Protein AF-A0A8K0IXC4-F1 (afdb_monomer_lite)

Sequence (149 aa):
MGYPTEVLKQLSSMGRLVVCAGDGAVQGSTNLAYLRYGISIWIEVPLDLVANEILKTDARSTNEQPTLESNSFSEVHAQVLEELSKRYNEMKGGYGTADAIVSLQRVASQLGYEDLNSVTPEDMTVEVLKEIEKLTKVKKMMEAAARPF

Structure (mmCIF, N/CA/C/O backbone):
data_AF-A0A8K0IXC4-F1
#
_entry.id   AF-A0A8K0IXC4-F1
#
loop_
_atom_site.group_PDB
_atom_site.id
_atom_site.type_symbol
_atom_site.label_atom_id
_atom_site.label_alt_id
_atom_site.label_comp_id
_atom_site.label_asym_id
_atom_site.label_entity_id
_atom_site.label_seq_id
_atom_site.pdbx_PDB_ins_code
_atom_site.Cartn_x
_atom_site.Cartn_y
_atom_site.Cartn_z
_atom_site.occupancy
_atom_site.B_iso_or_equiv
_atom_site.auth_seq_id
_atom_site.auth_comp_id
_atom_site.auth_asym_id
_atom_site.auth_atom_id
_atom_site.pdbx_PDB_model_num
ATOM 1 N N . MET A 1 1 ? 17.165 17.355 7.831 1.00 46.28 1 MET A N 1
ATOM 2 C CA . MET A 1 1 ? 16.450 16.805 6.657 1.00 46.28 1 MET A CA 1
ATOM 3 C C . MET A 1 1 ? 17.355 15.756 6.017 1.00 46.28 1 MET A C 1
ATOM 5 O O . MET A 1 1 ? 18.374 16.162 5.483 1.00 46.28 1 MET A O 1
ATOM 9 N N . GLY A 1 2 ? 17.090 14.444 6.140 1.00 52.72 2 GLY A N 1
ATOM 10 C CA . GLY A 1 2 ? 17.954 13.452 5.463 1.00 52.72 2 GLY A CA 1
ATOM 11 C C . GLY A 1 2 ? 17.778 11.961 5.788 1.00 52.72 2 GLY A C 1
ATOM 12 O O . GLY A 1 2 ? 18.107 11.141 4.939 1.00 52.72 2 GLY A O 1
ATOM 13 N N . TYR A 1 3 ? 17.246 11.576 6.954 1.00 60.12 3 TYR A N 1
ATOM 14 C CA . TYR A 1 3 ? 17.282 10.159 7.361 1.00 60.12 3 TYR A CA 1
ATOM 15 C C . TYR A 1 3 ? 16.457 9.209 6.466 1.00 60.12 3 TYR A C 1
ATOM 17 O O . TYR A 1 3 ? 17.021 8.217 6.009 1.00 60.12 3 TYR A O 1
ATOM 25 N N . PRO A 1 4 ? 15.182 9.492 6.124 1.00 72.00 4 PRO A N 1
ATOM 26 C CA . PRO A 1 4 ? 14.394 8.560 5.309 1.00 72.00 4 PRO A CA 1
ATOM 27 C C . PRO A 1 4 ? 14.898 8.443 3.863 1.00 72.00 4 PRO A C 1
ATOM 29 O O . PRO A 1 4 ? 14.891 7.360 3.287 1.00 72.00 4 PRO A O 1
ATOM 32 N N . THR A 1 5 ? 15.369 9.549 3.280 1.00 83.50 5 THR A N 1
ATOM 33 C CA . THR A 1 5 ? 15.834 9.597 1.885 1.00 83.50 5 THR A CA 1
ATOM 34 C C . THR A 1 5 ? 17.131 8.825 1.675 1.00 83.50 5 THR A C 1
ATOM 36 O O . THR A 1 5 ? 17.240 8.096 0.692 1.00 83.50 5 THR A O 1
ATOM 39 N N . GLU A 1 6 ? 18.108 8.945 2.581 1.00 87.06 6 GLU A N 1
ATOM 40 C CA . GLU A 1 6 ? 19.373 8.209 2.436 1.00 87.06 6 GLU A CA 1
ATOM 41 C C . GLU A 1 6 ? 19.169 6.701 2.641 1.00 87.06 6 GLU A C 1
ATOM 43 O O . GLU A 1 6 ? 19.745 5.899 1.908 1.00 87.06 6 GLU A O 1
ATOM 48 N N . VAL A 1 7 ? 18.282 6.307 3.564 1.00 88.25 7 VAL A N 1
ATOM 49 C CA . VAL A 1 7 ? 17.899 4.897 3.737 1.00 88.25 7 VAL A CA 1
ATOM 50 C C . VAL A 1 7 ? 17.207 4.370 2.478 1.00 88.25 7 VAL A C 1
ATOM 52 O O . VAL A 1 7 ? 17.615 3.338 1.954 1.00 88.25 7 VAL A O 1
ATOM 55 N N . LEU A 1 8 ? 16.219 5.085 1.925 1.00 88.38 8 LEU A N 1
ATOM 56 C CA . LEU A 1 8 ? 15.549 4.669 0.684 1.00 88.38 8 LEU A CA 1
ATOM 57 C C . LEU A 1 8 ? 16.514 4.549 -0.496 1.00 88.38 8 LEU A C 1
ATOM 59 O O . LEU A 1 8 ? 16.415 3.600 -1.268 1.00 88.38 8 LEU A O 1
ATOM 63 N N . LYS A 1 9 ? 17.480 5.462 -0.613 1.00 90.56 9 LYS A N 1
ATOM 64 C CA . LYS A 1 9 ? 18.539 5.382 -1.623 1.00 90.56 9 LYS A CA 1
ATOM 65 C C . LYS A 1 9 ? 19.345 4.090 -1.485 1.00 90.56 9 LYS A C 1
ATOM 67 O O . LYS A 1 9 ? 19.529 3.386 -2.476 1.00 90.56 9 LYS A O 1
ATOM 72 N N . GLN A 1 10 ? 19.785 3.744 -0.273 1.00 90.94 10 GLN A N 1
ATOM 73 C CA . GLN A 1 10 ? 20.503 2.490 -0.027 1.00 90.94 10 GLN A CA 1
ATOM 74 C C . GLN A 1 10 ? 19.641 1.274 -0.378 1.00 90.94 10 GLN A C 1
ATOM 76 O O . GLN A 1 10 ? 20.076 0.425 -1.156 1.00 90.94 10 GLN A O 1
ATOM 81 N N . LEU A 1 11 ? 18.401 1.226 0.114 1.00 90.81 11 LEU A N 1
ATOM 82 C CA . LEU A 1 11 ? 17.477 0.121 -0.151 1.00 90.81 11 LEU A CA 1
ATOM 83 C C . LEU A 1 11 ? 17.162 -0.025 -1.648 1.00 90.81 11 LEU A C 1
ATOM 85 O O . LEU A 1 11 ? 17.091 -1.147 -2.138 1.00 90.81 11 LEU A O 1
ATOM 89 N N . SER A 1 12 ? 17.058 1.080 -2.395 1.00 89.69 12 SER A N 1
ATOM 90 C CA . SER A 1 12 ? 16.809 1.058 -3.847 1.00 89.69 12 SER A CA 1
ATOM 91 C C . SER A 1 12 ? 17.944 0.422 -4.659 1.00 89.69 12 SER A C 1
ATOM 93 O O . SER A 1 12 ? 17.718 -0.062 -5.766 1.00 89.69 12 SER A O 1
ATOM 95 N N . SER A 1 13 ? 19.161 0.385 -4.105 1.00 89.94 13 SER A N 1
ATOM 96 C CA . SER A 1 13 ? 20.310 -0.290 -4.720 1.00 89.94 13 SER A CA 1
ATOM 97 C C . SER A 1 13 ? 20.374 -1.792 -4.413 1.00 89.94 13 SER A C 1
ATOM 99 O O . SER A 1 13 ? 21.163 -2.515 -5.022 1.00 89.94 13 SER A O 1
ATOM 101 N N . MET A 1 14 ? 19.549 -2.280 -3.479 1.00 91.38 14 MET A N 1
ATOM 102 C CA . MET A 1 14 ? 19.486 -3.690 -3.105 1.00 91.38 14 MET A CA 1
ATOM 103 C C . MET A 1 14 ? 18.514 -4.448 -4.016 1.00 91.38 14 MET A C 1
ATOM 105 O O . MET A 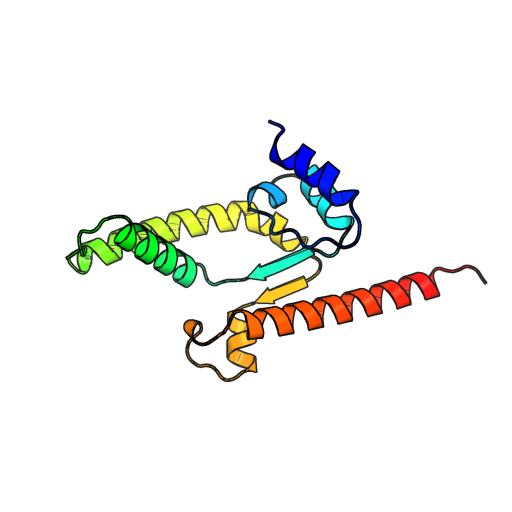1 14 ? 17.434 -3.971 -4.349 1.00 91.38 14 MET A O 1
ATOM 109 N N . GLY A 1 15 ? 18.878 -5.670 -4.407 1.00 87.31 15 GLY A N 1
ATOM 110 C CA . GLY A 1 15 ? 18.002 -6.546 -5.187 1.00 87.31 15 GLY A CA 1
ATOM 111 C C . GLY A 1 15 ? 17.181 -7.491 -4.308 1.00 87.31 15 GLY A C 1
ATOM 112 O O . GLY A 1 15 ? 17.668 -7.956 -3.280 1.00 87.31 15 GLY A O 1
ATOM 113 N N . ARG A 1 16 ? 15.976 -7.858 -4.774 1.00 88.81 16 ARG A N 1
ATOM 114 C CA . ARG A 1 16 ? 15.097 -8.880 -4.158 1.00 88.81 16 ARG A CA 1
ATOM 115 C C . ARG A 1 16 ? 14.757 -8.585 -2.692 1.00 88.81 16 ARG A C 1
ATOM 117 O O . ARG A 1 16 ? 14.950 -9.429 -1.821 1.00 88.81 16 ARG A O 1
ATOM 124 N N . LEU A 1 17 ? 14.242 -7.387 -2.442 1.00 93.88 17 LEU A N 1
ATOM 125 C CA . LEU A 1 17 ? 13.821 -6.934 -1.123 1.00 93.88 17 LEU A CA 1
ATOM 126 C C . LEU A 1 17 ? 12.364 -6.462 -1.161 1.00 93.88 17 LEU A C 1
ATOM 128 O O . LEU A 1 17 ? 11.929 -5.876 -2.150 1.00 93.88 17 LEU A O 1
ATOM 132 N N . VAL A 1 18 ? 11.638 -6.693 -0.067 1.00 93.94 18 VAL A N 1
ATOM 133 C CA . VAL A 1 18 ? 10.332 -6.082 0.206 1.00 93.94 18 VAL A CA 1
ATOM 134 C C . VAL A 1 18 ? 10.525 -5.071 1.329 1.00 93.94 18 VAL A C 1
ATOM 136 O O . VAL A 1 18 ? 11.112 -5.398 2.360 1.00 93.94 18 VAL A O 1
ATOM 139 N N . VAL A 1 19 ? 10.058 -3.841 1.124 1.00 93.38 19 VAL A N 1
ATOM 140 C CA . VAL A 1 19 ? 10.197 -2.742 2.087 1.00 93.38 19 VAL A CA 1
ATOM 141 C C . VAL A 1 19 ? 8.813 -2.196 2.405 1.00 93.38 19 VAL A C 1
ATOM 143 O O . VAL A 1 19 ? 8.091 -1.786 1.500 1.00 93.38 19 VAL A O 1
ATOM 146 N N . CYS A 1 20 ? 8.459 -2.152 3.690 1.00 92.44 20 CYS A N 1
ATOM 147 C CA . CYS A 1 20 ? 7.319 -1.367 4.151 1.00 92.44 20 CYS A CA 1
ATOM 148 C C . CYS A 1 20 ? 7.768 0.091 4.289 1.00 92.44 20 CYS A C 1
ATOM 150 O O . CYS A 1 20 ? 8.621 0.410 5.121 1.00 92.44 20 CYS A O 1
ATOM 152 N N . ALA A 1 21 ? 7.246 0.961 3.430 1.00 90.88 21 ALA A N 1
ATOM 153 C CA . ALA A 1 21 ? 7.579 2.375 3.430 1.00 90.88 21 ALA A CA 1
ATOM 154 C C . ALA A 1 21 ? 6.525 3.155 4.222 1.00 90.88 21 ALA A C 1
ATOM 156 O O . ALA A 1 21 ? 5.336 3.065 3.933 1.00 90.88 21 ALA A O 1
ATOM 157 N N . GLY A 1 22 ? 6.967 3.933 5.211 1.00 88.94 22 GLY A N 1
ATOM 158 C CA . GLY A 1 22 ? 6.085 4.864 5.910 1.00 88.94 22 GLY A CA 1
ATOM 159 C C . GLY A 1 22 ? 5.746 6.088 5.058 1.00 88.94 22 GLY A C 1
ATOM 160 O O . GLY A 1 22 ? 6.411 6.381 4.064 1.00 88.94 22 GLY A O 1
ATOM 161 N N . ASP A 1 23 ? 4.768 6.862 5.512 1.00 88.50 23 ASP A N 1
ATOM 162 C CA . ASP A 1 23 ? 4.235 8.058 4.845 1.00 88.50 23 ASP A CA 1
ATOM 163 C C . ASP A 1 23 ? 5.293 9.079 4.391 1.00 88.50 23 ASP A C 1
ATOM 165 O O . ASP A 1 23 ? 5.184 9.685 3.325 1.00 88.50 23 ASP A O 1
ATOM 169 N N . GLY A 1 24 ? 6.386 9.232 5.145 1.00 86.62 24 GLY A N 1
ATOM 170 C CA . GLY A 1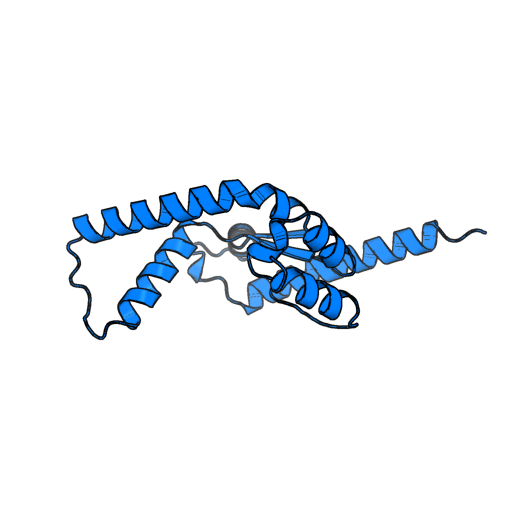 24 ? 7.495 10.118 4.767 1.00 86.62 24 GLY A CA 1
ATOM 171 C C . GLY A 1 24 ? 8.186 9.737 3.446 1.00 86.62 24 GLY A C 1
ATOM 172 O O . GLY A 1 24 ? 8.860 10.568 2.833 1.00 86.62 24 GLY A O 1
ATOM 173 N N . ALA A 1 25 ? 8.013 8.502 2.967 1.00 90.06 25 ALA A N 1
ATOM 174 C CA . ALA A 1 25 ? 8.542 8.055 1.683 1.00 90.06 25 ALA A CA 1
ATOM 175 C C . ALA A 1 25 ? 7.822 8.694 0.487 1.00 90.06 25 ALA A C 1
ATOM 177 O O . ALA A 1 25 ? 8.429 8.824 -0.573 1.00 90.06 25 ALA A O 1
ATOM 178 N N . VAL A 1 26 ? 6.571 9.138 0.638 1.00 91.69 26 VAL A N 1
ATOM 179 C CA . VAL A 1 26 ? 5.778 9.660 -0.488 1.00 91.69 26 VAL A CA 1
ATOM 180 C C . VAL A 1 26 ? 5.734 11.189 -0.578 1.00 91.69 26 VAL A C 1
ATOM 182 O O . VAL A 1 26 ? 5.189 11.737 -1.530 1.00 91.69 26 VAL A O 1
ATOM 185 N N . GLN A 1 27 ? 6.347 11.894 0.376 1.00 87.31 27 GLN A N 1
ATOM 186 C CA . GLN A 1 27 ? 6.282 13.359 0.478 1.00 87.31 27 GLN A CA 1
ATOM 187 C C . GLN A 1 27 ? 7.253 14.114 -0.448 1.00 87.31 27 GLN A C 1
ATOM 189 O O . GLN A 1 27 ? 7.107 15.319 -0.639 1.00 87.31 27 GLN A O 1
ATOM 194 N N . GLY A 1 28 ? 8.265 13.445 -1.011 1.00 88.75 28 GLY A N 1
ATOM 195 C CA . GLY A 1 28 ? 9.337 14.100 -1.767 1.00 88.75 28 GLY A CA 1
ATOM 196 C C . GLY A 1 28 ? 9.621 13.433 -3.106 1.00 88.75 28 GLY A C 1
ATOM 197 O O . GLY A 1 28 ? 9.752 12.213 -3.177 1.00 88.75 28 GLY A O 1
ATOM 198 N N . SER A 1 29 ? 9.805 14.235 -4.157 1.00 90.88 29 SER A N 1
ATOM 199 C CA . SER A 1 29 ? 10.089 13.751 -5.518 1.00 90.88 29 SER A CA 1
ATOM 200 C C . SER A 1 29 ? 11.318 12.840 -5.591 1.00 90.88 29 SER A C 1
ATOM 202 O O . SER A 1 29 ? 11.299 11.850 -6.316 1.00 90.88 29 SER A O 1
ATOM 204 N N . THR A 1 30 ? 12.357 13.119 -4.800 1.00 92.94 30 THR A N 1
ATOM 205 C CA . THR A 1 30 ? 13.547 12.264 -4.692 1.00 92.94 30 THR A CA 1
ATOM 206 C C . THR A 1 30 ? 13.210 10.875 -4.149 1.00 92.94 30 THR A C 1
ATOM 208 O O . THR A 1 30 ? 13.665 9.878 -4.701 1.00 92.94 30 THR A O 1
ATOM 211 N N . ASN A 1 31 ? 12.383 10.784 -3.102 1.00 92.56 31 ASN A N 1
ATOM 212 C CA . ASN A 1 31 ? 11.971 9.495 -2.543 1.00 92.56 31 ASN A CA 1
ATOM 213 C C . ASN A 1 31 ? 11.093 8.730 -3.540 1.00 92.56 31 ASN A C 1
ATOM 215 O O . ASN A 1 31 ? 11.336 7.551 -3.785 1.00 92.56 31 ASN A O 1
ATOM 219 N N . LEU A 1 32 ? 10.144 9.421 -4.183 1.00 93.44 32 LEU A N 1
ATOM 220 C CA . LEU A 1 32 ? 9.309 8.845 -5.240 1.00 93.44 32 LEU A CA 1
ATOM 221 C C . LEU A 1 32 ? 10.155 8.314 -6.408 1.00 93.44 32 LEU A C 1
ATOM 223 O O . LEU A 1 32 ? 9.860 7.254 -6.951 1.00 93.44 32 LEU A O 1
ATOM 227 N N . ALA A 1 33 ? 11.239 9.005 -6.773 1.00 93.50 33 ALA A N 1
ATOM 228 C CA . ALA A 1 33 ? 12.173 8.528 -7.788 1.00 93.50 33 ALA A CA 1
ATOM 229 C C . ALA A 1 33 ? 12.898 7.240 -7.359 1.00 93.50 33 ALA A C 1
ATOM 231 O O . ALA A 1 33 ? 13.076 6.355 -8.192 1.00 93.50 33 ALA A O 1
ATOM 232 N N . TYR A 1 34 ? 13.271 7.097 -6.082 1.00 93.44 34 TYR A N 1
ATOM 233 C CA . TYR A 1 34 ? 13.866 5.854 -5.574 1.00 93.44 34 TYR A CA 1
ATOM 234 C C . TYR A 1 34 ? 12.874 4.688 -5.541 1.00 93.44 34 TYR A C 1
ATOM 236 O O . TYR A 1 34 ? 13.255 3.569 -5.873 1.00 93.44 34 TYR A O 1
ATOM 244 N N . LEU A 1 35 ? 11.600 4.931 -5.215 1.00 92.88 35 LEU A N 1
ATOM 245 C CA . LEU A 1 35 ? 10.572 3.880 -5.222 1.00 92.88 35 LEU A CA 1
ATOM 246 C C . LEU A 1 35 ? 10.387 3.248 -6.615 1.00 92.88 35 LEU A C 1
ATOM 248 O O . LEU A 1 35 ? 10.132 2.049 -6.712 1.00 92.88 35 LEU A O 1
ATOM 252 N N . ARG A 1 36 ? 10.623 4.012 -7.692 1.00 91.19 36 ARG A N 1
ATOM 253 C CA . ARG A 1 36 ? 10.545 3.541 -9.091 1.00 91.19 36 ARG A CA 1
ATOM 254 C C . ARG A 1 36 ? 11.648 2.563 -9.510 1.00 91.19 36 ARG A C 1
ATOM 256 O O . ARG A 1 36 ? 11.583 2.020 -10.610 1.00 91.19 36 ARG A O 1
ATOM 263 N N . TYR A 1 37 ? 12.671 2.338 -8.682 1.00 91.94 37 TYR A N 1
ATOM 264 C CA . TYR A 1 37 ? 13.666 1.287 -8.945 1.00 91.94 37 TYR A CA 1
ATOM 265 C C . TYR A 1 37 ? 13.083 -0.120 -8.743 1.00 91.94 37 TYR A C 1
ATOM 267 O O . TYR A 1 37 ? 13.620 -1.093 -9.275 1.00 91.94 37 TYR A O 1
ATOM 275 N N . GLY A 1 38 ? 11.985 -0.229 -7.989 1.00 92.62 38 GLY A N 1
ATOM 276 C CA . GLY A 1 38 ? 11.248 -1.464 -7.758 1.00 92.62 38 GLY A CA 1
ATOM 277 C C . GLY A 1 38 ? 9.828 -1.416 -8.314 1.00 92.62 38 GLY A C 1
ATOM 278 O O . GLY A 1 38 ? 9.528 -0.665 -9.237 1.00 92.62 38 GLY A O 1
ATOM 279 N N . ILE A 1 39 ? 8.971 -2.258 -7.738 1.00 95.31 39 ILE A N 1
ATOM 280 C CA . ILE A 1 39 ? 7.518 -2.188 -7.894 1.00 95.31 39 ILE A CA 1
ATOM 281 C C . ILE A 1 39 ? 6.968 -1.616 -6.592 1.00 95.31 39 ILE A C 1
ATOM 283 O O . ILE A 1 39 ? 7.260 -2.130 -5.512 1.00 95.31 39 ILE A O 1
ATOM 287 N N . SER A 1 40 ? 6.173 -0.565 -6.704 1.00 96.25 40 SER A N 1
ATOM 288 C CA . SER A 1 40 ? 5.520 0.112 -5.594 1.00 96.25 40 SER A CA 1
ATOM 289 C C . SER A 1 40 ? 4.035 -0.240 -5.567 1.00 96.25 40 SER A C 1
ATOM 291 O O . SER A 1 40 ? 3.335 -0.131 -6.571 1.00 96.25 40 SER A O 1
ATOM 293 N N . ILE A 1 41 ? 3.553 -0.689 -4.409 1.00 97.62 41 ILE A N 1
ATOM 294 C CA . ILE A 1 41 ? 2.154 -1.066 -4.202 1.00 97.62 41 ILE A CA 1
ATOM 295 C C . ILE A 1 41 ? 1.592 -0.194 -3.089 1.00 97.62 41 ILE A C 1
ATOM 297 O O . ILE A 1 41 ? 2.144 -0.155 -1.989 1.00 97.62 41 ILE A O 1
ATOM 301 N N . TRP A 1 42 ? 0.490 0.492 -3.365 1.00 97.25 42 TRP A N 1
ATOM 302 C CA . TRP A 1 42 ? -0.254 1.222 -2.350 1.00 97.25 42 TRP A CA 1
ATOM 303 C C . TRP A 1 42 ? -1.346 0.324 -1.765 1.00 97.25 42 TRP A C 1
ATOM 305 O O . TRP A 1 42 ? -2.244 -0.122 -2.478 1.00 97.25 42 TRP A O 1
ATOM 315 N N . ILE A 1 43 ? -1.264 0.060 -0.460 1.00 97.06 43 ILE A N 1
ATOM 316 C CA . ILE A 1 43 ? -2.325 -0.612 0.294 1.00 97.06 43 ILE A CA 1
ATOM 317 C C . ILE A 1 43 ? -3.336 0.441 0.751 1.00 97.06 43 ILE A C 1
ATOM 319 O O . ILE A 1 43 ? -3.048 1.254 1.629 1.00 97.06 43 ILE A O 1
ATOM 323 N N . GLU A 1 44 ? -4.507 0.450 0.126 1.00 96.06 44 GLU A N 1
ATOM 324 C CA . GLU A 1 44 ? -5.582 1.384 0.446 1.00 96.06 44 GLU A CA 1
ATOM 325 C C . GLU A 1 44 ? -6.500 0.778 1.515 1.00 96.06 44 GLU A C 1
ATOM 327 O O . GLU A 1 44 ? -7.139 -0.258 1.308 1.00 96.06 44 GLU A O 1
ATOM 332 N N . VAL A 1 45 ? -6.566 1.450 2.664 1.00 95.19 45 VAL A N 1
ATOM 333 C CA . VAL A 1 45 ? -7.389 1.071 3.817 1.00 95.19 45 VAL A CA 1
ATOM 334 C C . VAL A 1 45 ? -8.300 2.250 4.175 1.00 95.19 45 VAL A C 1
ATOM 336 O O . VAL A 1 45 ? -7.813 3.383 4.228 1.00 95.19 45 VAL A O 1
ATOM 339 N N . PRO A 1 46 ? -9.604 2.030 4.430 1.00 95.25 46 PRO A N 1
ATOM 340 C CA . PRO A 1 46 ? -10.505 3.096 4.861 1.00 95.25 46 PRO A CA 1
ATOM 341 C C . PRO A 1 46 ? -10.025 3.777 6.150 1.00 95.25 46 PRO A C 1
ATOM 343 O O . PRO A 1 46 ? -9.696 3.105 7.126 1.00 95.25 46 PRO A O 1
ATOM 346 N N . LEU A 1 47 ? -10.026 5.115 6.168 1.00 94.81 47 LEU A N 1
ATOM 347 C CA . LEU A 1 47 ? -9.502 5.905 7.293 1.00 94.81 47 LEU A CA 1
ATOM 348 C C . LEU A 1 47 ? -10.239 5.646 8.612 1.00 94.81 47 LEU A C 1
ATOM 350 O O . LEU A 1 47 ? -9.615 5.687 9.665 1.00 94.81 47 LEU A O 1
ATOM 354 N N . ASP A 1 48 ? -11.534 5.340 8.553 1.00 92.94 48 ASP A N 1
ATOM 355 C CA . ASP A 1 48 ? -12.345 4.985 9.723 1.00 92.94 48 ASP A CA 1
ATOM 356 C C . ASP A 1 48 ? -11.828 3.712 10.417 1.00 92.94 48 ASP A C 1
ATOM 358 O O . ASP A 1 48 ? -11.707 3.649 11.638 1.00 92.94 48 ASP A O 1
ATOM 362 N N . LEU A 1 49 ? -11.405 2.713 9.634 1.00 93.00 49 LEU A N 1
ATOM 363 C CA . LEU A 1 49 ? -10.818 1.484 10.168 1.00 93.00 49 LEU A CA 1
ATOM 364 C C . LEU A 1 49 ? -9.466 1.770 10.837 1.00 93.00 49 LEU A C 1
ATOM 366 O O . LEU A 1 49 ? -9.189 1.252 11.917 1.00 93.00 49 LEU A O 1
ATOM 370 N N . VAL A 1 50 ? -8.656 2.646 10.234 1.00 93.00 50 VAL A N 1
ATOM 371 C CA . VAL A 1 50 ? -7.374 3.088 10.807 1.00 93.00 50 VAL A CA 1
ATOM 372 C C . VAL A 1 50 ? -7.589 3.860 12.113 1.00 93.00 50 VAL A C 1
ATOM 374 O O . VAL A 1 50 ? -6.902 3.587 13.094 1.00 93.00 50 VAL A O 1
ATOM 377 N N . ALA A 1 51 ? -8.556 4.783 12.153 1.00 92.44 51 ALA A N 1
ATOM 378 C CA . ALA A 1 51 ? -8.902 5.544 13.352 1.00 92.44 51 ALA A CA 1
ATOM 379 C C . ALA A 1 51 ? -9.318 4.613 14.500 1.00 92.44 51 ALA A C 1
ATOM 381 O O . ALA A 1 51 ? -8.786 4.709 15.606 1.00 92.44 51 ALA A O 1
ATOM 382 N N . ASN A 1 52 ? -10.199 3.654 14.213 1.00 90.62 52 ASN A N 1
ATOM 383 C CA . ASN A 1 52 ? -10.627 2.646 15.177 1.00 90.62 52 ASN A CA 1
ATOM 384 C C . ASN A 1 52 ? -9.458 1.808 15.721 1.00 90.62 52 ASN A C 1
ATOM 386 O O . ASN A 1 52 ? -9.433 1.495 16.912 1.00 90.62 52 ASN A O 1
ATOM 390 N N . GLU A 1 53 ? -8.481 1.447 14.885 1.00 89.06 53 GLU A N 1
ATOM 391 C CA . GLU A 1 53 ? -7.323 0.659 15.324 1.00 89.06 53 GLU A CA 1
ATOM 392 C C . GLU A 1 53 ? -6.348 1.462 16.198 1.00 89.06 53 GLU A C 1
ATOM 394 O O . GLU A 1 53 ? -5.835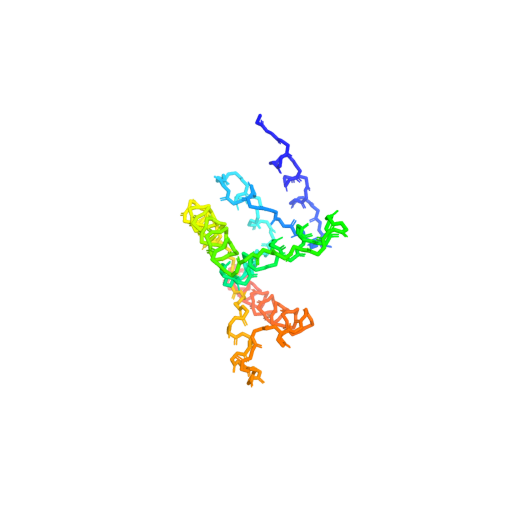 0.929 17.187 1.00 89.06 53 GLU A O 1
ATOM 399 N N . ILE A 1 54 ? -6.138 2.749 15.895 1.00 88.50 54 ILE A N 1
ATOM 400 C CA . ILE A 1 54 ? -5.342 3.655 16.741 1.00 88.50 54 ILE A CA 1
ATOM 401 C C . ILE A 1 54 ? -5.951 3.712 18.147 1.00 88.50 54 ILE A C 1
ATOM 403 O O . ILE A 1 54 ? -5.271 3.409 19.126 1.00 88.50 54 ILE A O 1
ATOM 407 N N . LEU A 1 55 ? -7.260 3.967 18.244 1.00 88.19 55 LEU A N 1
ATOM 408 C CA . LEU A 1 55 ? -7.956 4.048 19.532 1.00 88.19 55 LEU A CA 1
ATOM 409 C C . LEU A 1 55 ? -7.922 2.728 20.313 1.00 88.19 55 LEU A C 1
ATOM 411 O O . LEU A 1 55 ? -7.730 2.729 21.530 1.00 88.19 55 LEU A O 1
ATOM 415 N N . LYS A 1 56 ? -8.081 1.584 19.631 1.00 84.06 56 LYS A N 1
ATOM 416 C CA . LYS A 1 56 ? -7.956 0.256 20.258 1.00 84.06 56 LYS A CA 1
ATOM 417 C C . LYS A 1 56 ? -6.550 0.008 20.802 1.00 84.06 56 LYS A C 1
ATOM 419 O O . LYS A 1 56 ? -6.408 -0.642 21.837 1.00 84.06 56 LYS A O 1
ATOM 424 N N . THR A 1 57 ? -5.523 0.475 20.100 1.00 79.31 57 THR A N 1
ATOM 425 C CA . THR A 1 57 ? -4.122 0.291 20.496 1.00 79.31 57 THR A CA 1
ATOM 426 C C . THR A 1 57 ? -3.778 1.155 21.703 1.00 79.31 57 THR A C 1
ATOM 428 O O . THR A 1 57 ? -3.215 0.645 22.673 1.00 79.31 57 THR A O 1
ATOM 431 N N . ASP A 1 58 ? -4.198 2.418 21.693 1.00 71.94 58 ASP A N 1
ATOM 432 C CA . ASP A 1 58 ? -3.978 3.339 22.807 1.00 71.94 58 ASP A CA 1
ATOM 433 C C . ASP A 1 58 ? -4.676 2.839 24.081 1.00 71.94 58 ASP A C 1
ATOM 435 O O . ASP A 1 58 ? -4.049 2.759 25.139 1.00 71.94 58 ASP A O 1
ATOM 439 N N . ALA A 1 59 ? -5.915 2.349 23.964 1.00 63.94 59 ALA A N 1
ATOM 440 C CA . ALA A 1 59 ? -6.663 1.768 25.081 1.00 63.94 59 ALA A CA 1
ATOM 441 C C . ALA A 1 59 ? -6.030 0.497 25.678 1.00 63.94 59 ALA A C 1
ATOM 443 O O . ALA A 1 59 ? -6.286 0.179 26.834 1.00 63.94 59 ALA A O 1
ATOM 444 N N . ARG A 1 60 ? -5.218 -0.253 24.916 1.00 58.38 60 ARG A N 1
ATOM 445 C CA . ARG A 1 60 ? -4.466 -1.422 25.423 1.00 58.38 60 ARG A CA 1
ATOM 446 C C . ARG A 1 60 ? -3.172 -1.033 26.137 1.00 58.38 60 ARG A C 1
ATOM 448 O O . ARG A 1 60 ? -2.661 -1.822 26.926 1.00 58.38 60 ARG A O 1
ATOM 455 N N . SER A 1 61 ? -2.613 0.137 25.827 1.00 58.66 61 SER A N 1
ATOM 456 C CA . SER A 1 61 ? -1.362 0.622 26.426 1.00 58.66 61 SER A CA 1
ATOM 457 C C . SER A 1 61 ? -1.571 1.173 27.842 1.00 58.66 61 SER A C 1
ATOM 459 O O . SER A 1 61 ? -0.675 1.116 28.687 1.00 58.66 61 SER A O 1
ATOM 461 N N . THR A 1 62 ? -2.790 1.619 28.131 1.00 56.31 62 THR A N 1
ATOM 462 C CA . THR A 1 62 ? -3.293 1.907 29.468 1.00 56.31 62 THR A CA 1
ATOM 463 C C . THR A 1 62 ? -4.002 0.660 30.003 1.00 56.31 62 THR A C 1
ATOM 465 O O . THR A 1 62 ? -5.029 0.271 29.470 1.00 56.31 62 THR A O 1
ATOM 468 N N . ASN A 1 63 ? -3.533 0.034 31.090 1.00 51.12 63 ASN A N 1
ATOM 469 C CA . ASN A 1 63 ? -4.264 -1.052 31.789 1.00 51.12 63 ASN A CA 1
ATOM 470 C C . ASN A 1 63 ? -5.617 -0.602 32.399 1.00 51.12 63 ASN A C 1
ATOM 472 O O . ASN A 1 63 ? -6.215 -1.307 33.212 1.00 51.12 63 ASN A O 1
ATOM 476 N N . GLU A 1 64 ? -6.094 0.582 32.036 1.00 48.81 64 GLU A N 1
ATOM 477 C CA . GLU A 1 64 ? -7.375 1.143 32.411 1.00 48.81 64 GLU A CA 1
ATOM 478 C C . GLU A 1 64 ? -8.338 0.848 31.262 1.00 48.81 64 GLU A C 1
ATOM 480 O O . GLU A 1 64 ? -8.188 1.388 30.169 1.00 48.81 64 GLU A O 1
ATOM 485 N N . GLN A 1 65 ? -9.321 -0.033 31.486 1.00 46.91 65 GLN A N 1
ATOM 486 C CA . GLN A 1 65 ? -10.474 -0.113 30.589 1.00 46.91 65 GLN A CA 1
ATOM 487 C C . GLN A 1 65 ? -11.071 1.294 30.505 1.00 46.91 65 GLN A C 1
ATOM 489 O O . GLN A 1 65 ? -11.570 1.773 31.529 1.00 46.91 65 GLN A O 1
ATOM 494 N N . PRO A 1 66 ? -11.059 1.967 29.342 1.00 50.06 66 PRO A N 1
ATOM 495 C CA . PRO A 1 66 ? -11.673 3.268 29.255 1.00 50.06 66 PRO A CA 1
ATOM 496 C C . PRO A 1 66 ? -13.175 3.015 29.295 1.00 50.06 66 PRO A C 1
ATOM 498 O O . PRO A 1 66 ? -13.790 2.639 28.298 1.00 50.06 66 PRO A O 1
ATOM 501 N N . THR A 1 67 ? -13.796 3.234 30.448 1.00 53.41 67 THR A N 1
ATOM 502 C CA . THR A 1 67 ? -15.213 3.591 30.502 1.00 53.41 67 THR A CA 1
ATOM 503 C C . THR A 1 67 ? -15.337 5.018 29.965 1.00 53.41 67 THR A C 1
ATOM 505 O O . THR A 1 67 ? -15.699 5.938 30.693 1.00 53.41 67 THR A O 1
ATOM 508 N N . LEU A 1 68 ? -14.930 5.235 28.711 1.00 56.09 68 LEU A N 1
ATOM 509 C CA . LEU A 1 68 ? -15.210 6.471 28.003 1.00 56.09 68 LEU A CA 1
ATOM 510 C C . LEU A 1 68 ? -16.714 6.464 27.775 1.00 56.09 68 LEU A C 1
ATOM 512 O O . LEU A 1 68 ? -17.242 5.560 27.123 1.00 56.09 68 LEU A O 1
ATOM 516 N N . GLU A 1 69 ? -17.416 7.437 28.351 1.00 60.47 69 GLU A N 1
ATOM 517 C CA . GLU A 1 69 ? -18.815 7.646 28.003 1.00 60.47 69 GLU A CA 1
ATOM 518 C C . GLU A 1 69 ? -18.930 7.759 26.478 1.00 60.47 69 GLU A C 1
ATOM 520 O O . GLU A 1 69 ? -18.073 8.356 25.821 1.00 60.47 69 GLU A O 1
ATOM 525 N N . SER A 1 70 ? -19.977 7.172 25.902 1.00 59.56 70 SER A N 1
ATOM 526 C CA . SER A 1 70 ? -20.176 7.058 24.451 1.00 59.56 70 SER A CA 1
ATOM 527 C C . SER A 1 70 ? -20.044 8.394 23.706 1.00 59.56 70 SER A C 1
ATOM 529 O O . SER A 1 70 ? -19.570 8.421 22.570 1.00 59.56 70 SER A O 1
ATOM 531 N N . ASN A 1 71 ? -20.386 9.505 24.365 1.00 61.50 71 ASN A N 1
ATOM 532 C CA . AS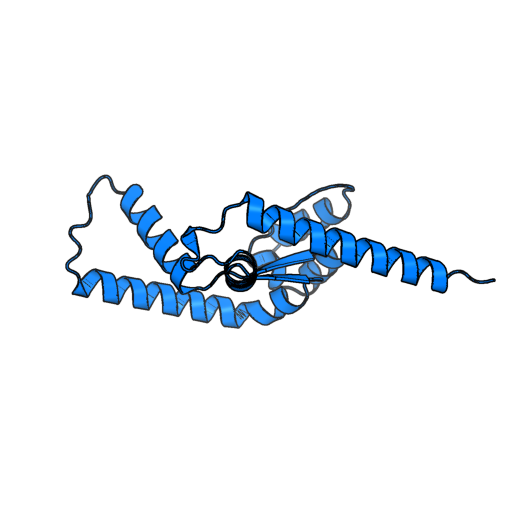N A 1 71 ? -20.222 10.857 23.831 1.00 61.50 71 ASN A CA 1
ATOM 533 C C . ASN A 1 71 ? -18.744 11.271 23.694 1.00 61.50 71 ASN A C 1
ATOM 535 O O . ASN A 1 71 ? -18.376 11.883 22.698 1.00 61.50 71 ASN A O 1
ATOM 539 N N . SER A 1 72 ? -17.889 10.891 24.648 1.00 71.81 72 SER A N 1
ATOM 540 C CA . SER A 1 72 ? -16.454 11.203 24.630 1.00 71.81 72 SER A CA 1
ATOM 541 C C . SER A 1 72 ? -15.698 10.349 23.610 1.00 71.81 72 SER A C 1
ATOM 543 O O . SER A 1 72 ? -14.849 10.867 22.890 1.00 71.81 72 SER A O 1
ATOM 545 N N . PHE A 1 73 ? -16.049 9.065 23.469 1.00 75.81 73 PHE A N 1
ATOM 546 C CA . PHE A 1 73 ? -15.448 8.207 22.441 1.00 75.81 73 PHE A CA 1
ATOM 547 C C . PHE A 1 73 ? -15.745 8.718 21.023 1.00 75.81 73 PHE A C 1
ATOM 549 O O . PHE A 1 73 ? -14.850 8.763 20.181 1.00 75.81 73 PHE A O 1
ATOM 556 N N . SER A 1 74 ? -16.985 9.152 20.769 1.00 81.06 74 SER A N 1
ATOM 557 C CA . SER A 1 74 ? -17.375 9.709 19.470 1.00 81.06 74 SER A CA 1
ATOM 558 C C . SER A 1 74 ? -16.609 10.990 19.123 1.00 81.06 74 SER A C 1
ATOM 560 O O . SER A 1 74 ? -16.267 11.190 17.959 1.00 81.06 74 SER A O 1
ATOM 562 N N . GLU A 1 75 ? -16.349 11.857 20.103 1.00 85.44 75 GLU A N 1
ATOM 563 C CA . GLU A 1 75 ? -15.613 13.112 19.902 1.00 85.44 75 GLU A CA 1
ATOM 564 C C . GLU A 1 75 ? -14.126 12.854 19.613 1.00 85.44 75 GLU A C 1
ATOM 566 O O . GLU A 1 75 ? -13.584 13.380 18.641 1.00 85.44 75 GLU A O 1
ATOM 571 N N . VAL A 1 76 ? -13.492 11.960 20.381 1.00 87.75 76 VAL A N 1
ATOM 572 C CA . VAL A 1 76 ? -12.091 11.559 20.164 1.00 87.75 76 VAL A CA 1
ATOM 573 C C . VAL A 1 76 ? -11.921 10.865 18.809 1.00 87.75 76 VAL A C 1
ATOM 575 O O . VAL A 1 76 ? -10.984 11.169 18.071 1.00 87.75 76 VAL A O 1
ATOM 578 N N . HIS A 1 77 ? -12.844 9.975 18.432 1.00 90.44 77 HIS A N 1
ATOM 579 C CA . HIS A 1 77 ? -12.817 9.326 17.121 1.00 90.44 77 HIS A CA 1
ATOM 580 C C . HIS A 1 77 ? -12.930 10.337 15.973 1.00 90.44 77 HIS A C 1
ATOM 582 O O . HIS A 1 77 ? -12.170 10.257 15.008 1.00 90.44 77 HIS A O 1
ATOM 588 N N . ALA A 1 78 ? -13.838 11.314 16.081 1.00 91.31 78 ALA A N 1
ATOM 589 C CA . ALA A 1 78 ? -13.979 12.365 15.077 1.00 91.31 78 ALA A CA 1
ATOM 590 C C . ALA A 1 78 ? -12.691 13.192 14.926 1.00 91.31 78 ALA A C 1
ATOM 592 O O . ALA A 1 78 ? -12.268 13.451 13.799 1.00 91.31 78 ALA A O 1
ATOM 593 N N . GLN A 1 79 ? -12.032 13.536 16.038 1.00 92.19 79 GLN A N 1
ATOM 594 C CA . GLN A 1 79 ? -10.762 14.263 16.025 1.00 92.19 79 GLN A CA 1
ATOM 595 C C . GLN A 1 79 ? -9.644 13.462 15.336 1.00 92.19 79 GLN A C 1
ATOM 597 O O . GLN A 1 79 ? -8.960 13.984 14.455 1.00 92.19 79 GLN A O 1
ATOM 602 N N . VAL A 1 80 ? -9.489 12.176 15.676 1.00 93.94 80 VAL A N 1
ATOM 603 C CA . VAL A 1 80 ? -8.498 11.294 15.031 1.00 93.94 80 VAL A CA 1
ATOM 604 C C . VAL A 1 80 ? -8.777 11.166 13.533 1.00 93.94 80 VAL A C 1
ATOM 606 O O . VAL A 1 80 ? -7.858 11.253 12.716 1.00 93.94 80 VAL A O 1
ATOM 609 N N . LEU A 1 81 ? -10.044 10.999 13.149 1.00 94.94 81 LEU A N 1
ATOM 610 C CA . LEU A 1 81 ? -10.433 10.888 11.748 1.00 94.94 81 LEU A CA 1
ATOM 611 C C . LEU A 1 81 ? -10.167 12.185 10.968 1.00 94.94 81 LEU A C 1
ATOM 613 O O . LEU A 1 81 ? -9.735 12.117 9.815 1.00 94.94 81 LEU A O 1
ATOM 617 N N . GLU A 1 82 ? -10.385 13.355 11.572 1.00 95.69 82 GLU A N 1
ATOM 618 C CA . GLU A 1 82 ? -10.064 14.653 10.968 1.00 95.69 82 GLU A CA 1
ATOM 619 C C . GLU A 1 82 ? -8.555 14.791 10.717 1.00 95.69 82 GLU A C 1
ATOM 621 O O . GLU A 1 82 ? -8.134 15.128 9.605 1.00 95.69 82 GLU A O 1
ATOM 626 N N . GLU A 1 83 ? -7.726 14.453 11.708 1.00 95.12 83 GLU A N 1
ATOM 627 C CA . GLU A 1 83 ? -6.267 14.484 11.580 1.00 95.12 83 GLU A CA 1
ATOM 628 C C . GLU A 1 83 ? -5.755 13.513 10.507 1.00 95.12 83 GLU A C 1
ATOM 630 O O . GLU A 1 83 ? -4.918 13.885 9.673 1.00 95.12 83 GLU A O 1
ATOM 635 N N . LEU A 1 84 ? -6.281 12.282 10.483 1.00 95.31 84 LEU A N 1
ATOM 636 C CA . LEU A 1 84 ? -5.975 11.293 9.449 1.00 95.31 84 LEU A CA 1
ATOM 637 C C . LEU A 1 84 ? -6.406 11.779 8.067 1.00 95.31 84 LEU A C 1
ATOM 639 O O . LEU A 1 84 ? -5.640 11.664 7.114 1.00 95.31 84 LEU A O 1
ATOM 643 N N . SER A 1 85 ? -7.598 12.365 7.952 1.00 95.94 85 SER A N 1
ATOM 644 C CA . SER A 1 85 ? -8.124 12.890 6.689 1.00 95.94 85 SER A CA 1
ATOM 645 C C . SER A 1 85 ? -7.273 14.034 6.156 1.00 95.94 85 SER A C 1
ATOM 647 O O . SER A 1 85 ? -6.990 14.093 4.956 1.00 95.94 85 SER A O 1
ATOM 649 N N . LYS A 1 86 ? -6.822 14.934 7.033 1.00 96.31 86 LYS A N 1
ATOM 650 C CA . LYS A 1 86 ? -5.899 16.009 6.668 1.00 96.31 86 LYS A CA 1
ATOM 651 C C . LYS A 1 86 ? -4.585 15.438 6.136 1.00 96.31 86 LYS A C 1
ATOM 653 O O . LYS A 1 86 ? -4.199 15.747 5.009 1.00 96.31 86 LYS A O 1
ATOM 658 N N . ARG A 1 87 ? -3.950 14.545 6.901 1.00 93.94 87 ARG A N 1
ATOM 659 C CA . ARG A 1 87 ? -2.685 13.894 6.532 1.00 93.94 87 ARG A CA 1
ATOM 660 C C . ARG A 1 87 ? -2.806 13.110 5.219 1.00 93.94 87 ARG A C 1
ATOM 662 O O . ARG A 1 87 ? -1.965 13.246 4.332 1.00 93.94 87 ARG A O 1
ATOM 669 N N . TYR A 1 88 ? -3.879 12.341 5.059 1.00 94.25 88 TYR A N 1
ATOM 670 C CA . TYR A 1 88 ? -4.181 11.613 3.830 1.00 94.25 88 TYR A CA 1
ATOM 671 C C . TYR A 1 88 ? -4.280 12.557 2.629 1.00 94.25 88 TYR A C 1
ATOM 673 O O . TYR A 1 88 ? -3.656 12.318 1.598 1.00 94.25 88 TYR A O 1
ATOM 681 N N . ASN A 1 89 ? -5.018 13.663 2.755 1.00 94.81 89 ASN A N 1
ATOM 682 C CA . ASN A 1 89 ? -5.183 14.615 1.660 1.00 94.81 89 ASN A CA 1
ATOM 683 C C . ASN A 1 89 ? -3.881 15.316 1.260 1.00 94.81 89 ASN A C 1
ATOM 685 O O . ASN A 1 89 ? -3.697 15.595 0.075 1.00 94.81 89 ASN A O 1
ATOM 689 N N . GLU A 1 90 ? -2.984 15.564 2.214 1.00 93.81 90 GLU A N 1
ATOM 690 C CA . GLU A 1 90 ? -1.653 16.119 1.953 1.00 93.81 90 GLU A CA 1
ATOM 691 C C . GLU A 1 90 ? -0.764 15.136 1.167 1.00 93.81 90 GLU A C 1
ATOM 693 O O . GLU A 1 90 ? 0.017 15.559 0.316 1.00 93.81 90 GLU A O 1
ATOM 698 N N . MET A 1 91 ? -0.897 13.825 1.406 1.00 92.44 91 MET A N 1
ATOM 699 C CA . MET A 1 91 ? 0.033 12.811 0.880 1.00 92.44 91 MET A CA 1
ATOM 700 C C . MET A 1 91 ? -0.522 11.930 -0.241 1.00 92.44 91 MET A C 1
ATOM 702 O O . MET A 1 91 ? 0.258 11.277 -0.938 1.00 92.44 91 MET A O 1
ATOM 706 N N . LYS A 1 92 ? -1.838 11.943 -0.493 1.00 93.88 92 LYS A N 1
ATOM 707 C CA . LYS A 1 92 ? -2.490 11.099 -1.512 1.00 93.88 92 LYS A CA 1
ATOM 708 C C . LYS A 1 92 ? -1.899 11.232 -2.910 1.00 93.88 92 LYS A C 1
ATOM 710 O O . LYS A 1 92 ? -1.874 10.259 -3.655 1.00 93.88 92 LYS A O 1
ATOM 715 N N . GLY A 1 93 ? -1.376 12.412 -3.251 1.00 94.62 93 GLY A N 1
ATOM 716 C CA . GLY A 1 93 ? -0.687 12.626 -4.523 1.00 94.62 93 GLY A CA 1
ATOM 717 C C . GLY A 1 93 ? 0.560 11.750 -4.675 1.00 94.62 93 GLY A C 1
ATOM 718 O O . GLY A 1 93 ? 0.822 11.250 -5.763 1.00 94.62 93 GLY A O 1
ATOM 719 N N . GLY A 1 94 ? 1.297 11.521 -3.585 1.00 94.69 94 GLY A N 1
ATOM 720 C CA . GLY A 1 94 ? 2.473 10.657 -3.570 1.00 94.69 94 GLY A CA 1
ATOM 721 C C . GLY A 1 94 ? 2.113 9.170 -3.614 1.00 94.69 94 GLY A C 1
ATOM 722 O O . GLY A 1 94 ? 2.699 8.437 -4.412 1.00 94.69 94 GLY A O 1
ATOM 723 N N . TYR A 1 95 ? 1.103 8.734 -2.846 1.00 95.19 95 TYR A N 1
ATOM 724 C CA . TYR A 1 95 ? 0.584 7.358 -2.936 1.00 95.19 95 TYR A CA 1
ATOM 725 C C . TYR A 1 95 ? 0.083 7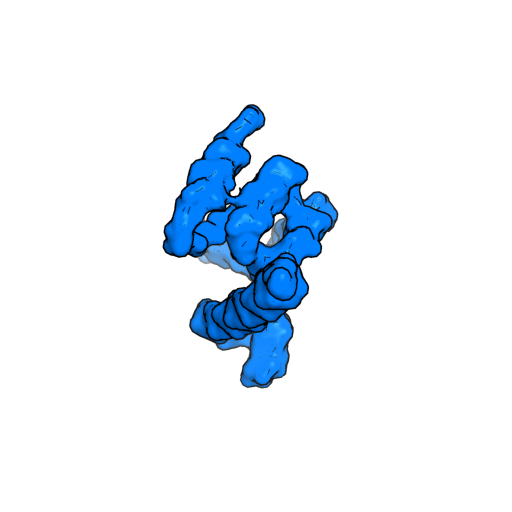.030 -4.347 1.00 95.19 95 TYR A C 1
ATOM 727 O O . TYR A 1 95 ? 0.343 5.947 -4.862 1.00 95.19 95 TYR A O 1
ATOM 735 N N . GLY A 1 96 ? -0.560 7.997 -5.010 1.00 95.44 96 GLY A N 1
ATOM 736 C CA . GLY A 1 96 ? -1.056 7.867 -6.381 1.00 95.44 96 GLY A CA 1
ATOM 737 C C . GLY A 1 96 ? 0.023 7.664 -7.449 1.00 95.44 96 GLY A C 1
ATOM 738 O O . GLY A 1 96 ? -0.314 7.436 -8.606 1.00 95.44 96 GLY A O 1
ATOM 739 N N . THR A 1 97 ? 1.309 7.741 -7.092 1.00 95.12 97 THR A N 1
ATOM 740 C CA . THR A 1 97 ? 2.414 7.391 -7.998 1.00 95.12 97 THR A CA 1
ATOM 741 C C . THR A 1 97 ? 2.803 5.914 -7.960 1.00 95.12 97 THR A C 1
ATOM 743 O O . THR A 1 97 ? 3.685 5.521 -8.724 1.00 95.12 97 THR A O 1
ATOM 746 N N . ALA A 1 98 ? 2.174 5.118 -7.086 1.00 96.62 98 ALA A N 1
ATOM 747 C CA . ALA A 1 98 ? 2.407 3.684 -7.001 1.00 96.62 98 ALA A CA 1
ATOM 748 C C . ALA A 1 98 ? 2.021 2.964 -8.304 1.00 96.62 98 ALA A C 1
ATOM 750 O O . ALA A 1 98 ? 1.093 3.373 -9.003 1.00 96.62 98 ALA A O 1
ATOM 751 N N . ASP A 1 99 ? 2.703 1.861 -8.611 1.00 96.88 99 ASP A N 1
ATOM 752 C CA . ASP A 1 99 ? 2.459 1.075 -9.828 1.00 96.88 99 ASP A CA 1
ATOM 753 C C . ASP A 1 99 ? 1.108 0.346 -9.791 1.00 96.88 99 ASP A C 1
ATOM 755 O O . ASP A 1 99 ? 0.490 0.111 -10.832 1.00 96.88 99 ASP A O 1
ATOM 759 N N . ALA A 1 100 ? 0.640 -0.015 -8.593 1.00 97.56 100 ALA A N 1
ATOM 760 C CA . ALA A 1 100 ? -0.692 -0.564 -8.374 1.00 97.56 100 ALA A CA 1
ATOM 761 C C . ALA A 1 100 ? -1.259 -0.182 -7.001 1.00 97.56 100 ALA A C 1
ATOM 763 O O . ALA A 1 100 ? -0.530 0.146 -6.062 1.00 97.56 100 ALA A O 1
ATOM 764 N N . ILE A 1 101 ? -2.584 -0.276 -6.898 1.00 97.81 101 ILE A N 1
ATOM 765 C CA . ILE A 1 101 ? -3.350 -0.054 -5.672 1.00 97.81 101 ILE A CA 1
ATOM 766 C C . ILE A 1 101 ? -4.062 -1.358 -5.319 1.00 97.81 101 ILE A C 1
ATOM 768 O O . ILE A 1 101 ? -4.778 -1.923 -6.151 1.00 97.81 101 ILE A O 1
ATOM 772 N N . VAL A 1 102 ? -3.887 -1.813 -4.081 1.00 98.12 102 VAL A N 1
ATOM 773 C CA . VAL A 1 102 ? -4.619 -2.941 -3.502 1.00 98.12 102 VAL A CA 1
ATOM 774 C C . VAL A 1 102 ? -5.511 -2.401 -2.396 1.00 98.12 102 VAL A C 1
ATOM 776 O O . VAL A 1 102 ? -5.033 -1.955 -1.357 1.00 98.12 102 VAL A O 1
ATOM 779 N N . SER A 1 103 ? -6.815 -2.422 -2.649 1.00 97.69 103 SER A N 1
ATOM 780 C CA . SER A 1 103 ? -7.823 -1.854 -1.757 1.00 97.69 103 SER A CA 1
ATOM 781 C C . SER A 1 103 ? -8.445 -2.934 -0.886 1.00 97.69 103 SER A C 1
ATOM 783 O O . SER A 1 103 ? -8.980 -3.915 -1.411 1.00 97.69 103 SER A O 1
ATOM 785 N N . LEU A 1 104 ? -8.428 -2.729 0.432 1.00 97.75 104 LEU A N 1
ATOM 786 C CA . LEU A 1 104 ? -9.045 -3.635 1.403 1.00 97.75 104 LEU A CA 1
ATOM 787 C C . LEU A 1 104 ? -10.529 -3.870 1.083 1.00 97.75 104 LEU A C 1
ATOM 789 O O . LEU A 1 104 ? -11.006 -5.002 1.089 1.00 97.75 104 LEU A O 1
ATOM 793 N N . GLN A 1 105 ? -11.246 -2.800 0.726 1.00 96.94 105 GLN A N 1
ATOM 794 C CA . GLN A 1 105 ? -12.666 -2.864 0.382 1.00 96.94 105 GLN A CA 1
ATOM 795 C C . GLN A 1 105 ? -12.917 -3.691 -0.883 1.00 96.94 105 GLN A C 1
ATOM 797 O O . GLN A 1 105 ? -13.884 -4.456 -0.952 1.00 96.94 105 GLN A O 1
ATOM 802 N N . ARG A 1 106 ? -12.035 -3.571 -1.884 1.00 97.00 106 ARG A N 1
ATOM 803 C CA . ARG A 1 106 ? -12.124 -4.361 -3.117 1.00 97.00 106 ARG A CA 1
ATOM 804 C C . ARG A 1 106 ? -11.899 -5.843 -2.835 1.00 97.00 106 ARG A C 1
ATOM 806 O O . ARG A 1 106 ? -12.659 -6.659 -3.346 1.00 97.00 106 ARG A O 1
ATOM 813 N N . VAL A 1 107 ? -10.900 -6.173 -2.016 1.00 98.06 107 VAL A N 1
ATOM 814 C CA . VAL A 1 107 ? -10.603 -7.559 -1.623 1.00 98.06 107 VAL A CA 1
ATOM 815 C C . VAL A 1 107 ? -11.777 -8.170 -0.861 1.00 98.06 107 VAL A C 1
ATOM 817 O O . VAL A 1 107 ? -12.250 -9.235 -1.249 1.00 98.06 107 VAL A O 1
ATOM 820 N N . ALA A 1 108 ? -12.323 -7.465 0.137 1.00 97.81 108 ALA A N 1
ATOM 821 C CA . ALA A 1 108 ? -13.516 -7.909 0.862 1.00 97.81 108 ALA A CA 1
ATOM 822 C C . ALA A 1 108 ? -14.687 -8.204 -0.088 1.00 97.81 108 ALA A C 1
ATOM 824 O O . ALA A 1 108 ? -15.265 -9.289 -0.055 1.00 97.81 108 ALA A O 1
ATOM 825 N N . SER A 1 109 ? -14.973 -7.273 -1.005 1.00 97.19 109 SER A N 1
ATOM 826 C CA . SER A 1 109 ? -16.068 -7.409 -1.974 1.00 97.19 109 SER A CA 1
ATOM 827 C C . SER A 1 109 ? -15.871 -8.601 -2.917 1.00 97.19 109 SER A C 1
ATOM 829 O O . SER A 1 109 ? -16.824 -9.311 -3.224 1.00 97.19 109 SER A O 1
ATOM 831 N N . GLN A 1 110 ? -14.641 -8.839 -3.383 1.00 96.88 110 GLN A N 1
ATOM 832 C CA . GLN A 1 110 ? -14.314 -9.962 -4.270 1.00 96.88 110 GLN A CA 1
ATOM 833 C C . GLN A 1 110 ? -14.435 -11.322 -3.578 1.00 96.88 110 GLN A C 1
ATOM 835 O O . GLN A 1 110 ? -14.785 -12.304 -4.230 1.00 96.88 110 GLN A O 1
ATOM 840 N N . LEU A 1 111 ? -14.141 -11.377 -2.278 1.00 96.88 111 LEU A N 1
ATOM 841 C CA . LEU A 1 111 ? -14.249 -12.588 -1.464 1.00 96.88 111 LEU A CA 1
ATOM 842 C C . LEU A 1 111 ? -15.654 -12.790 -0.876 1.00 96.88 111 LEU A C 1
ATOM 844 O O . LEU A 1 111 ? -15.926 -13.839 -0.298 1.00 96.88 111 LEU A O 1
ATOM 848 N N . GLY A 1 112 ? -16.557 -11.822 -1.056 1.00 97.06 112 GLY A N 1
ATOM 849 C CA . GLY A 1 112 ? -17.921 -11.879 -0.532 1.00 97.06 112 GLY A CA 1
ATOM 850 C C . GLY A 1 112 ? -18.010 -11.627 0.974 1.00 97.06 112 GLY A C 1
ATOM 851 O O . GLY A 1 112 ? -18.970 -12.064 1.603 1.00 97.06 112 GLY A O 1
ATOM 852 N N . TYR A 1 113 ? -17.022 -10.947 1.560 1.00 96.88 113 TYR A N 1
ATOM 853 C CA . TYR A 1 113 ? -17.070 -10.535 2.959 1.00 96.88 113 TYR A CA 1
ATOM 854 C C . TYR A 1 113 ? -17.917 -9.273 3.125 1.00 96.88 113 TYR A C 1
ATOM 856 O O . TYR A 1 113 ? -17.717 -8.280 2.425 1.00 96.88 113 TYR A O 1
ATOM 864 N N . GLU A 1 114 ? -18.837 -9.306 4.089 1.00 93.12 114 GLU A N 1
ATOM 865 C CA . GLU A 1 114 ? -19.648 -8.143 4.471 1.00 93.12 114 GLU A CA 1
ATOM 866 C C . GLU A 1 114 ? -18.891 -7.196 5.416 1.00 93.12 114 GLU A C 1
ATOM 868 O O . GLU A 1 114 ? -19.090 -5.984 5.366 1.00 93.12 114 GLU A O 1
ATOM 873 N N . ASP A 1 115 ? -17.994 -7.738 6.246 1.00 93.00 115 ASP A N 1
ATOM 874 C CA . ASP A 1 115 ? -17.156 -6.978 7.175 1.00 93.00 115 ASP A CA 1
ATOM 875 C C . ASP A 1 115 ? -15.698 -6.947 6.697 1.00 93.00 115 ASP A C 1
ATOM 877 O O . ASP A 1 115 ? -15.077 -7.987 6.470 1.00 93.00 115 ASP A O 1
ATOM 881 N N . LEU A 1 116 ? -15.124 -5.745 6.610 1.00 94.06 116 LEU A N 1
ATOM 882 C CA . LEU A 1 116 ? -13.723 -5.533 6.244 1.00 94.06 116 LEU A CA 1
ATOM 883 C C . LEU A 1 116 ? -12.748 -6.177 7.236 1.00 94.06 116 LEU A C 1
ATOM 885 O O . LEU A 1 116 ? -11.663 -6.581 6.826 1.00 94.06 116 LEU A O 1
ATOM 889 N N . ASN A 1 117 ? -13.131 -6.324 8.509 1.00 91.75 117 ASN A N 1
ATOM 890 C CA . ASN A 1 117 ? -12.305 -7.007 9.511 1.00 91.75 117 ASN A CA 1
ATOM 891 C C . ASN A 1 117 ? -12.207 -8.524 9.271 1.00 91.75 117 ASN A C 1
ATOM 893 O O . ASN A 1 117 ? -11.390 -9.186 9.907 1.00 91.75 117 ASN A O 1
ATOM 897 N N . SER A 1 118 ? -13.025 -9.077 8.366 1.00 95.94 118 SER A N 1
ATOM 898 C CA . SER A 1 118 ? -12.935 -10.483 7.956 1.00 95.94 118 SER A CA 1
ATOM 899 C C . SER A 1 118 ? -11.819 -10.731 6.939 1.00 95.94 118 SER A C 1
ATOM 901 O O . SER A 1 118 ? -11.445 -11.881 6.724 1.00 95.94 118 SER A O 1
ATOM 903 N N . VAL A 1 119 ? -11.279 -9.678 6.310 1.00 97.12 119 VAL A N 1
ATOM 904 C CA . VAL A 1 119 ? -10.152 -9.811 5.381 1.00 97.12 119 VAL A CA 1
ATOM 905 C C . VAL A 1 119 ? -8.882 -10.118 6.165 1.00 97.12 119 VAL A C 1
ATOM 907 O O . VAL A 1 119 ? -8.465 -9.352 7.034 1.00 97.12 119 VAL A O 1
ATOM 910 N N . THR A 1 120 ? -8.233 -11.223 5.819 1.00 96.75 120 THR A N 1
ATOM 911 C CA . THR A 1 120 ? -6.982 -11.640 6.455 1.00 96.75 120 THR A CA 1
ATOM 912 C C . THR A 1 120 ? -5.757 -11.000 5.785 1.00 96.75 120 THR A C 1
ATOM 914 O O . THR A 1 120 ? -5.811 -10.590 4.618 1.00 96.75 120 THR A O 1
ATOM 917 N N . PRO A 1 121 ? -4.605 -10.920 6.477 1.00 96.25 121 PRO A N 1
ATOM 918 C CA . PRO A 1 121 ? -3.342 -10.546 5.841 1.00 96.25 121 PRO A CA 1
ATOM 919 C C . PRO A 1 121 ? -2.983 -11.440 4.644 1.00 96.25 121 PRO A C 1
ATOM 921 O O . PRO A 1 121 ? -2.397 -10.963 3.670 1.00 96.25 121 PRO A O 1
ATOM 924 N N . GLU A 1 122 ? -3.346 -12.722 4.688 1.00 98.00 122 GLU A N 1
ATOM 925 C CA . GLU A 1 122 ? -3.162 -13.684 3.605 1.00 98.00 122 GLU A CA 1
ATOM 926 C C . GLU A 1 122 ? -3.984 -13.304 2.369 1.00 98.00 122 GLU A C 1
ATOM 928 O O . GLU A 1 122 ? -3.436 -13.291 1.265 1.00 98.00 122 GLU A O 1
ATOM 933 N N . ASP A 1 123 ? -5.250 -12.914 2.546 1.00 98.00 123 ASP A N 1
ATOM 934 C CA . ASP A 1 123 ? -6.117 -12.443 1.456 1.00 98.00 123 ASP A CA 1
ATOM 935 C C . ASP A 1 123 ? -5.505 -11.227 0.745 1.00 98.00 123 ASP A C 1
ATOM 937 O O . ASP A 1 123 ? -5.382 -11.196 -0.485 1.00 98.00 123 ASP A O 1
ATOM 941 N N . MET A 1 124 ? -5.041 -10.246 1.527 1.00 98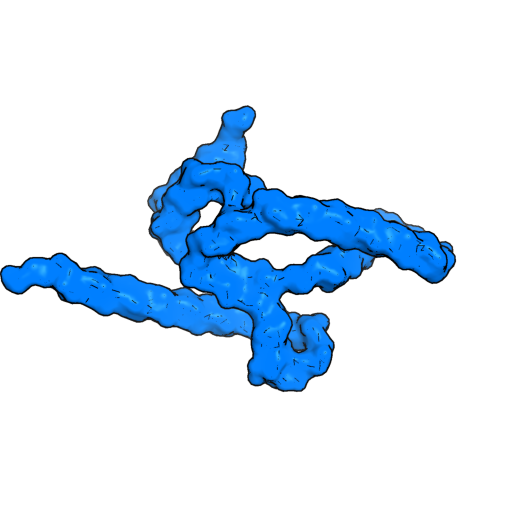.00 124 MET A N 1
ATOM 942 C CA . MET A 1 124 ? -4.361 -9.058 1.002 1.00 98.00 124 MET A CA 1
ATOM 943 C C . MET A 1 124 ? -3.053 -9.421 0.298 1.00 98.00 124 MET A C 1
ATOM 945 O O . MET A 1 124 ? -2.758 -8.900 -0.778 1.00 98.00 124 MET A O 1
ATOM 949 N N . THR A 1 125 ? -2.276 -10.342 0.870 1.00 98.06 125 THR A N 1
ATOM 950 C CA . THR A 1 125 ? -1.003 -10.801 0.297 1.00 98.06 125 THR A CA 1
ATOM 951 C C . THR A 1 125 ? -1.218 -11.472 -1.054 1.00 98.06 125 THR A C 1
ATOM 953 O O . THR A 1 125 ? -0.489 -11.188 -2.006 1.00 98.06 125 THR A O 1
ATOM 956 N N . VAL A 1 126 ? -2.232 -12.331 -1.172 1.00 98.25 126 VAL A N 1
ATOM 957 C CA . VAL A 1 126 ? -2.590 -12.978 -2.438 1.00 98.25 126 VAL A CA 1
ATOM 958 C C . VAL A 1 126 ? -2.939 -11.932 -3.497 1.00 98.25 126 VAL A C 1
ATOM 960 O O . VAL A 1 126 ? -2.473 -12.042 -4.632 1.00 98.25 126 VAL A O 1
ATOM 963 N N . GLU A 1 127 ? -3.702 -10.897 -3.147 1.00 98.38 127 GLU A N 1
ATOM 964 C CA . GLU A 1 127 ? -4.040 -9.826 -4.089 1.00 98.38 127 GLU A CA 1
ATOM 965 C C . GLU A 1 127 ? -2.810 -9.001 -4.510 1.00 98.38 127 GLU A C 1
ATOM 967 O O . GLU A 1 127 ? -2.617 -8.741 -5.700 1.00 98.38 127 GLU A O 1
ATOM 972 N N . VAL A 1 128 ? -1.917 -8.670 -3.571 1.00 98.12 128 VAL A N 1
ATOM 973 C CA . VAL A 1 128 ? -0.637 -8.003 -3.870 1.00 98.12 128 VAL A CA 1
ATOM 974 C C . VAL A 1 128 ? 0.208 -8.834 -4.838 1.00 98.12 128 VAL A C 1
ATOM 976 O O . VAL A 1 128 ? 0.744 -8.299 -5.810 1.00 98.12 128 VAL A O 1
ATOM 979 N N . LEU A 1 129 ? 0.312 -10.148 -4.618 1.00 98.19 129 LEU A N 1
ATOM 980 C CA . LEU A 1 129 ? 1.086 -11.036 -5.487 1.00 98.19 129 LEU A CA 1
ATOM 981 C C . LEU A 1 129 ? 0.519 -11.100 -6.910 1.00 98.19 129 LEU A C 1
ATOM 983 O O . LEU A 1 129 ? 1.301 -11.108 -7.863 1.00 98.19 129 LEU A O 1
ATOM 987 N N . LYS A 1 130 ? -0.811 -11.085 -7.079 1.00 97.88 130 LYS A N 1
ATOM 988 C CA . LYS A 1 130 ? -1.442 -11.021 -8.410 1.00 97.88 130 LYS A CA 1
ATOM 989 C C . LYS A 1 130 ? -1.084 -9.731 -9.148 1.00 97.88 130 LYS A C 1
ATOM 991 O O . LYS A 1 130 ? -0.746 -9.783 -10.332 1.00 97.88 130 LYS A O 1
ATOM 996 N N . GLU A 1 131 ? -1.129 -8.580 -8.473 1.00 98.06 131 GLU A N 1
ATOM 997 C CA . GLU A 1 131 ? -0.757 -7.301 -9.096 1.00 98.06 131 GLU A CA 1
ATOM 998 C C . GLU A 1 131 ? 0.739 -7.273 -9.453 1.00 98.06 131 GLU A C 1
ATOM 1000 O O . GLU A 1 131 ? 1.097 -6.885 -10.566 1.00 98.06 131 GLU A O 1
ATOM 1005 N N . ILE A 1 132 ? 1.621 -7.783 -8.583 1.00 96.81 132 ILE A N 1
ATOM 1006 C CA . ILE A 1 132 ? 3.058 -7.917 -8.885 1.00 96.81 132 ILE A CA 1
ATOM 1007 C C . ILE A 1 132 ? 3.286 -8.826 -10.101 1.00 96.81 132 ILE A C 1
ATOM 1009 O O . ILE A 1 132 ? 4.086 -8.492 -10.982 1.00 96.81 132 ILE A O 1
ATOM 1013 N N . GLU A 1 133 ? 2.595 -9.966 -10.182 1.00 97.25 133 GLU A N 1
ATOM 1014 C CA . GLU A 1 133 ? 2.698 -10.882 -11.319 1.00 97.25 133 GLU A CA 1
ATOM 1015 C C . GLU A 1 133 ? 2.283 -10.186 -12.624 1.00 97.25 133 GLU A C 1
ATOM 1017 O O . GLU A 1 133 ? 3.003 -10.248 -13.628 1.00 97.25 133 GLU A O 1
ATOM 1022 N N . LYS A 1 134 ? 1.149 -9.480 -12.604 1.00 97.06 134 LYS A N 1
ATOM 1023 C CA . LYS A 1 134 ? 0.630 -8.715 -13.742 1.00 97.06 134 LYS A CA 1
ATOM 1024 C C . LYS A 1 134 ? 1.613 -7.633 -14.191 1.00 97.06 134 LYS A C 1
ATOM 1026 O O . LYS A 1 134 ? 1.962 -7.591 -15.371 1.00 97.06 134 LYS A O 1
ATOM 1031 N N . LEU A 1 135 ? 2.112 -6.808 -13.269 1.00 96.06 135 LEU A N 1
ATOM 1032 C CA . LEU A 1 135 ? 3.089 -5.753 -13.562 1.00 96.06 135 LEU A CA 1
ATOM 1033 C C . LEU A 1 135 ? 4.392 -6.328 -14.134 1.00 96.06 135 LEU A C 1
ATOM 1035 O O . LEU A 1 135 ? 4.931 -5.819 -15.118 1.00 96.06 135 LEU A O 1
ATOM 1039 N N . THR A 1 136 ? 4.865 -7.446 -13.579 1.00 94.25 136 THR A N 1
ATOM 1040 C CA . THR A 1 136 ? 6.079 -8.122 -14.056 1.00 94.25 136 THR A CA 1
ATOM 1041 C C . THR A 1 136 ? 5.909 -8.657 -15.480 1.00 94.25 136 THR A C 1
ATOM 1043 O O . THR A 1 136 ? 6.834 -8.558 -16.291 1.00 94.25 136 THR A O 1
ATOM 1046 N N . LYS A 1 137 ? 4.735 -9.207 -15.820 1.00 95.19 137 LYS A N 1
ATOM 1047 C CA . LYS A 1 137 ? 4.421 -9.648 -17.190 1.00 95.19 137 LYS A CA 1
ATOM 1048 C C . LYS A 1 137 ? 4.422 -8.471 -18.165 1.00 95.19 137 LYS A C 1
ATOM 1050 O O . LYS A 1 137 ? 5.073 -8.562 -19.204 1.00 95.19 137 LYS A O 1
ATOM 1055 N N . VAL A 1 138 ? 3.766 -7.364 -17.809 1.00 92.50 138 VAL A N 1
ATOM 1056 C CA . VAL A 1 138 ? 3.730 -6.143 -18.635 1.00 92.50 138 VAL A CA 1
ATOM 1057 C C . VAL A 1 138 ? 5.143 -5.623 -18.898 1.00 92.50 138 VAL A C 1
ATOM 1059 O O . VAL A 1 138 ? 5.508 -5.414 -20.055 1.00 92.50 138 VAL A O 1
ATOM 1062 N N . LYS A 1 139 ? 5.976 -5.505 -17.857 1.00 89.25 139 LYS A N 1
ATOM 1063 C CA . LYS A 1 139 ? 7.368 -5.057 -17.993 1.00 89.25 139 LYS A CA 1
ATOM 1064 C C . LYS A 1 139 ? 8.164 -5.931 -18.967 1.00 89.25 139 LYS A C 1
ATOM 1066 O O . LYS A 1 139 ? 8.808 -5.404 -19.870 1.00 89.25 139 LYS A O 1
ATOM 1071 N N . LYS A 1 140 ? 8.062 -7.260 -18.849 1.00 90.75 140 LYS A N 1
ATOM 1072 C CA . LYS A 1 140 ? 8.732 -8.200 -19.768 1.00 90.75 140 LYS A CA 1
ATOM 1073 C C . LYS A 1 140 ? 8.277 -8.031 -21.219 1.00 90.75 140 LYS A C 1
ATOM 1075 O O . LYS A 1 140 ? 9.103 -8.103 -22.125 1.00 90.75 140 LYS A O 1
ATOM 1080 N N . MET A 1 141 ? 6.981 -7.811 -21.449 1.00 91.50 141 MET A N 1
ATOM 1081 C CA . MET A 1 141 ? 6.448 -7.579 -22.796 1.00 91.50 141 MET A CA 1
ATOM 1082 C C . MET A 1 141 ? 6.980 -6.273 -23.396 1.00 91.50 141 MET A C 1
ATOM 1084 O O . MET A 1 141 ? 7.382 -6.257 -24.557 1.00 91.50 141 MET A O 1
ATOM 1088 N N . MET A 1 142 ? 7.038 -5.199 -22.602 1.00 89.00 142 MET A N 1
ATOM 1089 C CA . MET A 1 142 ? 7.594 -3.913 -23.036 1.00 89.00 142 MET A CA 1
ATOM 1090 C C . MET A 1 142 ? 9.090 -4.014 -23.356 1.00 89.00 142 MET A C 1
ATOM 1092 O O . MET A 1 142 ? 9.530 -3.523 -24.392 1.00 89.00 142 MET A O 1
ATOM 1096 N N . GLU A 1 143 ? 9.866 -4.695 -22.510 1.00 88.69 143 GLU A N 1
ATOM 1097 C CA . GLU A 1 143 ? 11.295 -4.934 -22.745 1.00 88.69 143 GLU A CA 1
ATOM 1098 C C . GLU A 1 143 ? 11.543 -5.751 -24.017 1.00 88.69 143 GLU A C 1
ATOM 1100 O O . GLU A 1 143 ? 12.492 -5.470 -24.745 1.00 88.69 143 GLU A O 1
ATOM 1105 N N . ALA A 1 144 ? 10.701 -6.748 -24.309 1.00 88.38 144 ALA A N 1
ATOM 1106 C CA . ALA A 1 144 ? 10.800 -7.532 -25.538 1.00 88.38 144 ALA A CA 1
ATOM 1107 C C . ALA A 1 144 ? 10.489 -6.690 -26.787 1.00 88.38 144 ALA A C 1
ATOM 1109 O O . ALA A 1 144 ? 11.196 -6.809 -27.784 1.00 88.38 144 ALA A O 1
ATOM 1110 N N . ALA A 1 145 ? 9.479 -5.817 -26.720 1.00 85.69 145 ALA A N 1
ATOM 1111 C CA . ALA A 1 145 ? 9.099 -4.929 -27.820 1.00 85.69 145 ALA A CA 1
ATOM 1112 C C . ALA A 1 145 ? 10.125 -3.810 -28.090 1.00 85.69 145 ALA A C 1
ATOM 1114 O O . ALA A 1 145 ? 10.193 -3.299 -29.203 1.00 85.69 145 ALA A O 1
ATOM 1115 N N . ALA A 1 146 ? 10.921 -3.431 -27.086 1.00 84.31 146 ALA A N 1
ATOM 1116 C CA . ALA A 1 146 ? 11.943 -2.390 -27.197 1.00 84.31 146 ALA A CA 1
ATOM 1117 C C . ALA A 1 146 ? 13.304 -2.896 -27.716 1.00 84.31 146 ALA A C 1
ATOM 1119 O O . ALA A 1 146 ? 14.223 -2.094 -27.896 1.00 84.31 146 ALA A O 1
ATOM 1120 N N . ARG A 1 147 ? 13.472 -4.209 -27.940 1.00 81.81 147 ARG A N 1
ATOM 1121 C CA . ARG A 1 147 ? 14.719 -4.756 -28.496 1.00 81.81 147 ARG A CA 1
ATOM 1122 C C . ARG A 1 147 ? 14.807 -4.435 -29.994 1.00 81.81 147 ARG A C 1
ATOM 1124 O O . ARG A 1 147 ? 13.868 -4.763 -30.717 1.00 81.81 147 ARG A O 1
ATOM 1131 N N . PRO A 1 148 ? 15.905 -3.818 -30.472 1.00 76.94 148 PRO A N 1
ATOM 1132 C CA . PRO A 1 148 ? 16.112 -3.630 -31.903 1.00 76.94 148 PRO A CA 1
ATOM 1133 C C . PRO A 1 148 ? 16.237 -4.992 -32.603 1.00 76.94 148 PRO A C 1
ATOM 1135 O O . PRO A 1 148 ? 16.762 -5.940 -32.012 1.00 76.94 148 PRO A O 1
ATOM 1138 N N . PHE A 1 149 ? 15.704 -5.062 -33.826 1.00 68.38 149 PHE A N 1
ATOM 1139 C CA . PHE A 1 149 ? 15.728 -6.242 -34.696 1.00 68.38 149 PHE A CA 1
ATOM 1140 C C . PHE A 1 149 ? 17.149 -6.667 -35.072 1.00 68.38 149 PHE A C 1
ATOM 1142 O O . PHE A 1 149 ? 17.988 -5.766 -35.309 1.00 68.38 149 PHE A O 1
#

pLDDT: mean 88.21, std 12.81, range [46.28, 98.38]

Organism: Cocos nucifera (NCBI:txid13894)

Secondary structure (DSSP, 8-state):
--HHHHHHHHHHTSSS------GGGSSSHHHHHHHTTS--EEEE--HHHHHHHHHHHHHHHSSS-----HHHHHHHHHHHHHHHHHHHHHHHHHHTTSSEEEEHHHHHHHHT-SSGGG--HHHHHHHHHHHHHHHHHHHHHHHHHTS--

Radius of gyration: 19.22 Å; chains: 1; bounding box: 41×30×67 Å

InterPro domains:
  IPR027417 P-loop containing nucleoside triphosphate hydrolase [G3DSA:3.40.50.300] (3-147)
  IPR031322 Shikimate kinase/gluconokinase [PF01202] (5-90)

Foldseek 3Di:
DDDLLVVLQVVLPDPDDDDDDDLVLQQDPSSLVSCVSDAFEAEAEDLLVVLVVVVVVVCVVDPDNPPPPPVRVVVSSVVSSVVSVVSCVNRVVSSVSGPYYQYLVVLCVVVVHPDSVPQDPVSSVVVVVVSVVVVVVVVVVVVVVPDDD